Protein AF-A0A4U3A0N2-F1 (afdb_monomer_lite)

Radius of gyration: 13.44 Å; chains: 1; bounding box: 34×21×37 Å

Structure (mmCIF, N/CA/C/O backbone):
data_AF-A0A4U3A0N2-F1
#
_entry.id   AF-A0A4U3A0N2-F1
#
loop_
_atom_site.group_PDB
_atom_site.id
_atom_site.type_symbol
_atom_site.label_atom_id
_atom_site.label_alt_id
_atom_site.label_comp_id
_atom_site.label_asym_id
_atom_site.label_entity_id
_atom_site.label_seq_id
_atom_site.pdbx_PDB_ins_code
_atom_site.Cartn_x
_atom_site.Cartn_y
_atom_site.Cartn_z
_atom_site.occupancy
_atom_site.B_iso_or_equiv
_atom_site.auth_seq_id
_atom_site.auth_comp_id
_atom_site.auth_asym_id
_atom_site.auth_atom_id
_atom_site.pdbx_PDB_model_num
ATOM 1 N N . TYR A 1 1 ? -12.214 -5.307 9.372 1.00 92.12 1 TYR A N 1
ATOM 2 C CA . TYR A 1 1 ? -12.234 -4.583 8.089 1.00 92.12 1 TYR A CA 1
ATOM 3 C C . TYR A 1 1 ? -13.660 -4.587 7.572 1.00 92.12 1 TYR A C 1
ATOM 5 O O . TYR A 1 1 ? -14.470 -5.358 8.076 1.00 92.12 1 TYR A O 1
ATOM 13 N N . GLU A 1 2 ? -13.947 -3.744 6.593 1.00 97.44 2 GLU A N 1
ATOM 14 C CA . GLU A 1 2 ? -15.226 -3.663 5.885 1.00 97.44 2 GLU A CA 1
ATOM 15 C C . GLU A 1 2 ? -15.013 -4.017 4.413 1.00 97.44 2 GLU A C 1
ATOM 17 O O . GLU A 1 2 ? -13.929 -3.766 3.881 1.00 97.44 2 GLU A O 1
ATOM 22 N N . VAL A 1 3 ? -16.036 -4.571 3.759 1.00 97.94 3 VAL A N 1
ATOM 23 C CA . VAL A 1 3 ? -15.999 -4.934 2.335 1.00 97.94 3 VAL A CA 1
ATOM 24 C C . VAL A 1 3 ? -17.165 -4.262 1.614 1.00 97.94 3 VAL A C 1
ATOM 26 O O . VAL A 1 3 ? -18.293 -4.268 2.111 1.00 97.94 3 VAL A O 1
ATOM 29 N N . SER A 1 4 ? -16.906 -3.663 0.451 1.00 97.81 4 SER A N 1
ATOM 30 C CA . SER A 1 4 ? -17.952 -3.099 -0.407 1.00 97.81 4 SER A CA 1
ATOM 31 C C . SER A 1 4 ? -18.876 -4.181 -0.973 1.00 97.81 4 SER A C 1
ATOM 33 O O . SER A 1 4 ? -18.520 -5.352 -1.068 1.00 97.81 4 SER A O 1
ATOM 35 N N . LYS A 1 5 ? -20.081 -3.784 -1.405 1.00 97.31 5 LYS A N 1
ATOM 36 C CA . LYS A 1 5 ? -21.097 -4.713 -1.940 1.00 97.31 5 LYS A CA 1
ATOM 37 C C . LYS A 1 5 ? -20.630 -5.518 -3.157 1.00 97.31 5 LYS A C 1
ATOM 39 O O . LYS A 1 5 ? -21.125 -6.615 -3.374 1.00 97.31 5 LYS A O 1
ATOM 44 N N . ASP A 1 6 ? -19.726 -4.959 -3.954 1.00 96.88 6 ASP A N 1
ATOM 45 C CA . ASP A 1 6 ? -19.146 -5.601 -5.137 1.00 96.88 6 ASP A CA 1
ATOM 46 C C . ASP A 1 6 ? -17.922 -6.477 -4.815 1.00 96.88 6 ASP A C 1
ATOM 48 O O . ASP A 1 6 ? -17.339 -7.053 -5.729 1.00 96.88 6 ASP A O 1
ATOM 52 N N . GLY A 1 7 ? -17.523 -6.572 -3.540 1.00 96.94 7 GLY A N 1
ATOM 53 C CA . GLY A 1 7 ? -16.397 -7.388 -3.087 1.00 96.94 7 GLY A CA 1
ATOM 54 C C . GLY A 1 7 ? -15.016 -6.843 -3.458 1.00 96.94 7 GLY A C 1
ATOM 55 O O . GLY A 1 7 ? -14.028 -7.544 -3.268 1.00 96.94 7 GLY A O 1
ATOM 56 N N . LYS A 1 8 ? -14.922 -5.621 -4.002 1.00 97.88 8 LYS A N 1
ATOM 57 C CA . LYS A 1 8 ? -13.668 -5.086 -4.563 1.00 97.88 8 LYS A CA 1
ATOM 58 C C . LYS A 1 8 ? -12.947 -4.076 -3.686 1.00 97.88 8 LYS A C 1
ATOM 60 O O . LYS A 1 8 ? -11.778 -3.806 -3.928 1.00 97.88 8 LYS A O 1
ATOM 65 N N . THR A 1 9 ? -13.615 -3.483 -2.704 1.00 98.44 9 THR A N 1
ATOM 66 C CA . THR A 1 9 ? -13.012 -2.471 -1.830 1.00 98.44 9 THR A CA 1
ATOM 67 C C . THR A 1 9 ? -12.987 -2.972 -0.401 1.00 98.44 9 THR A C 1
ATOM 69 O O . THR A 1 9 ? -14.036 -3.211 0.194 1.00 98.44 9 THR A O 1
ATOM 72 N N . TYR A 1 10 ? -11.788 -3.064 0.162 1.00 98.50 10 TYR A N 1
ATOM 73 C CA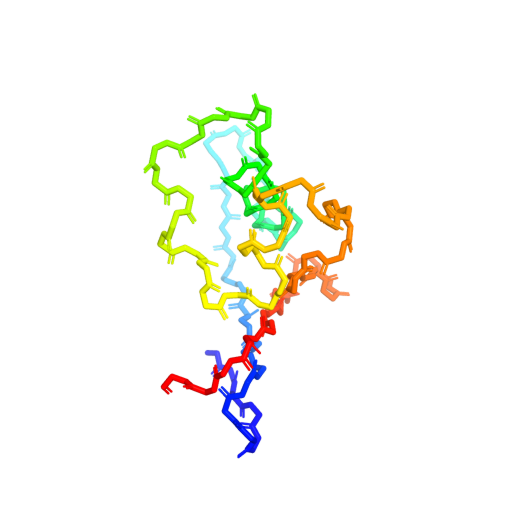 . TYR A 1 10 ? -11.555 -3.429 1.551 1.00 98.50 10 TYR A CA 1
ATOM 74 C C . TYR A 1 10 ? -11.099 -2.199 2.332 1.00 98.50 10 TYR A C 1
ATOM 76 O O . TYR A 1 10 ? -10.147 -1.527 1.941 1.00 98.50 10 TYR A O 1
ATOM 84 N N . THR A 1 11 ? -11.772 -1.899 3.444 1.00 98.69 11 THR A N 1
ATOM 85 C CA . THR A 1 11 ? -11.380 -0.825 4.372 1.00 98.69 11 THR A CA 1
ATOM 86 C C . THR A 1 11 ? -10.902 -1.432 5.686 1.00 98.69 11 THR A C 1
ATOM 88 O O . THR A 1 11 ? -11.654 -2.099 6.399 1.00 98.69 11 THR A O 1
ATOM 91 N N . PHE A 1 12 ? -9.633 -1.220 6.012 1.00 98.69 12 PHE A N 1
ATOM 92 C CA . PHE A 1 12 ? -8.983 -1.701 7.223 1.00 98.69 12 PHE A CA 1
ATOM 93 C C . PHE A 1 12 ? -8.838 -0.559 8.228 1.00 98.69 12 PHE A C 1
ATOM 95 O O . PHE A 1 12 ? -8.279 0.488 7.908 1.00 98.69 12 PHE A O 1
ATOM 102 N N . HIS A 1 13 ? -9.292 -0.801 9.457 1.00 98.50 13 HIS A N 1
ATOM 103 C CA . HIS A 1 13 ? -9.068 0.089 10.592 1.00 98.50 13 HIS A CA 1
ATOM 104 C C . HIS A 1 13 ? -7.893 -0.437 11.406 1.00 98.50 13 HIS A C 1
ATOM 106 O O . HIS A 1 13 ? -7.926 -1.568 11.903 1.00 98.50 13 HIS A O 1
ATOM 112 N N . LEU A 1 14 ? -6.836 0.361 11.488 1.00 98.31 14 LEU A N 1
ATOM 113 C CA . LEU A 1 14 ? -5.610 -0.004 12.174 1.00 98.31 14 LEU A CA 1
ATOM 114 C C . LEU A 1 14 ? -5.800 0.098 13.685 1.00 98.31 14 LEU A C 1
ATOM 116 O O . LEU A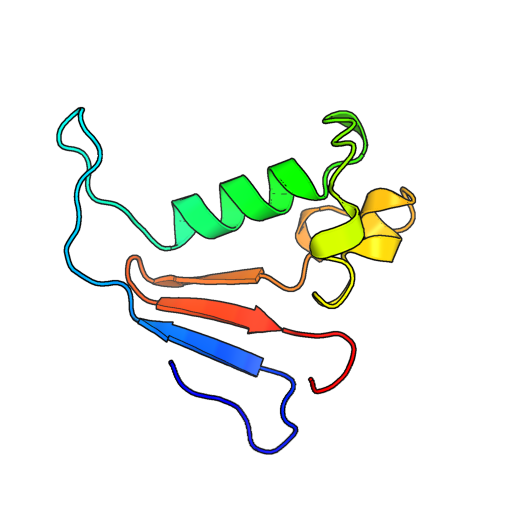 1 14 ? -6.388 1.046 14.199 1.00 98.31 14 LEU A O 1
ATOM 120 N N . ARG A 1 15 ? -5.246 -0.878 14.405 1.00 97.88 15 ARG A N 1
ATOM 121 C CA . ARG A 1 15 ? -5.126 -0.801 15.861 1.00 97.88 15 ARG A CA 1
ATOM 122 C C . ARG A 1 15 ? -4.113 0.266 16.267 1.00 97.88 15 ARG A C 1
ATOM 124 O O . ARG A 1 15 ? -3.245 0.663 15.485 1.00 97.88 15 ARG A O 1
ATOM 131 N N . GLU A 1 16 ? -4.141 0.631 17.539 1.00 97.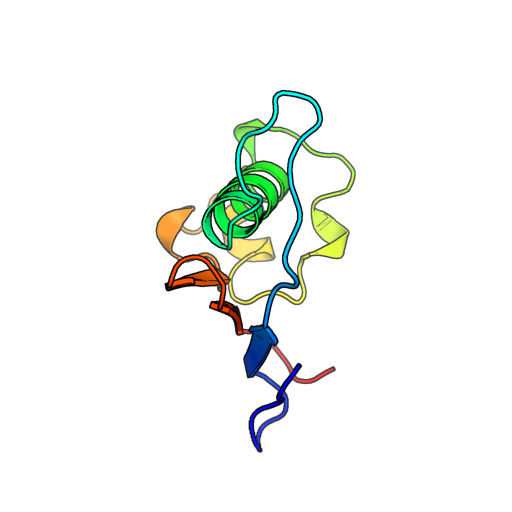69 16 GLU A N 1
ATOM 132 C CA . GLU A 1 16 ? -3.014 1.340 18.127 1.00 97.69 16 GLU A CA 1
ATOM 133 C C . GLU A 1 16 ? -1.792 0.424 18.199 1.00 97.69 16 GLU A C 1
ATOM 135 O O . GLU A 1 16 ? -1.818 -0.653 18.799 1.00 97.69 16 GLU A O 1
ATOM 140 N N . ALA A 1 17 ? -0.728 0.843 17.522 1.00 97.94 17 ALA A N 1
ATOM 141 C CA . ALA A 1 17 ? 0.536 0.137 17.440 1.00 97.94 17 ALA A CA 1
ATOM 142 C C . ALA A 1 17 ? 1.667 1.146 17.247 1.00 97.94 17 ALA A C 1
ATOM 144 O O . ALA A 1 17 ? 1.458 2.247 16.731 1.00 97.94 17 ALA A O 1
ATOM 145 N N . LYS A 1 18 ? 2.865 0.744 17.666 1.00 98.50 18 LYS A N 1
ATOM 146 C CA . LYS A 1 18 ? 4.091 1.517 17.511 1.00 98.50 18 LYS A CA 1
ATOM 147 C C . LYS A 1 18 ? 5.175 0.647 16.895 1.00 98.50 18 LYS A C 1
ATOM 149 O O . LYS A 1 18 ? 5.243 -0.550 17.186 1.00 98.50 18 LYS A O 1
ATOM 154 N N . TRP A 1 19 ? 6.014 1.261 16.078 1.00 98.50 19 TRP A N 1
ATOM 155 C CA . TRP A 1 19 ? 7.295 0.708 15.674 1.00 98.50 19 TRP A CA 1
ATOM 156 C C . TRP A 1 19 ? 8.231 0.607 16.886 1.00 98.50 19 TRP A C 1
ATOM 158 O O . TRP A 1 19 ? 8.005 1.220 17.932 1.00 98.50 19 TRP A O 1
ATOM 168 N N . SER A 1 20 ? 9.303 -0.176 16.766 1.00 98.44 20 SER A N 1
ATOM 169 C CA . SER A 1 20 ? 10.273 -0.373 17.855 1.00 98.44 20 SER A CA 1
ATOM 170 C C . SER A 1 20 ? 10.996 0.912 18.272 1.00 98.44 20 SER A C 1
ATOM 172 O O . SER A 1 20 ? 11.456 1.008 19.406 1.00 98.44 20 SER A O 1
ATOM 174 N N . ASN A 1 21 ? 11.069 1.905 17.383 1.00 98.19 21 ASN A N 1
ATOM 175 C CA . ASN A 1 21 ? 11.612 3.235 17.659 1.00 98.19 21 ASN A CA 1
ATOM 176 C C . ASN A 1 21 ? 10.612 4.170 18.377 1.00 98.19 21 ASN A C 1
ATOM 178 O O . ASN A 1 21 ? 10.980 5.282 18.740 1.00 98.19 21 ASN A O 1
ATOM 182 N N . GLY A 1 22 ? 9.372 3.724 18.605 1.00 98.38 22 GLY A N 1
ATOM 183 C CA . GLY A 1 22 ? 8.328 4.475 19.301 1.00 98.38 22 GLY A CA 1
ATOM 184 C C . GLY A 1 22 ? 7.362 5.242 18.396 1.00 98.38 22 GLY A C 1
ATOM 185 O O . GLY A 1 22 ? 6.327 5.690 18.905 1.00 98.38 22 GLY A O 1
ATOM 186 N N . ASP A 1 23 ? 7.641 5.347 17.094 1.00 98.50 23 ASP A N 1
ATOM 187 C CA . ASP A 1 23 ? 6.760 6.024 16.139 1.00 98.50 23 ASP A CA 1
ATOM 188 C C . ASP A 1 23 ? 5.437 5.260 15.979 1.00 98.50 23 ASP A C 1
ATOM 190 O O . ASP A 1 23 ? 5.424 4.023 16.029 1.00 98.50 23 ASP A O 1
ATOM 194 N N . PRO A 1 24 ? 4.299 5.952 15.802 1.00 98.44 24 PRO A N 1
ATOM 195 C CA . PRO A 1 24 ? 3.027 5.286 15.558 1.00 98.44 24 PRO A CA 1
ATOM 196 C C . PRO A 1 24 ? 3.050 4.550 14.215 1.00 98.44 24 PRO A C 1
ATOM 198 O O . PRO A 1 24 ? 3.552 5.068 13.224 1.00 98.44 24 PRO A O 1
ATOM 201 N N . VAL A 1 25 ? 2.446 3.361 14.173 1.00 98.69 25 VAL A N 1
ATOM 202 C CA . VAL A 1 25 ? 2.148 2.692 12.899 1.00 98.69 25 VAL A CA 1
ATOM 203 C C . VAL A 1 25 ? 0.924 3.361 12.279 1.00 98.69 25 VAL A C 1
ATOM 205 O O . VAL A 1 25 ? -0.118 3.483 12.941 1.00 98.69 25 VAL A O 1
ATOM 208 N N . THR A 1 26 ? 1.047 3.763 11.015 1.00 98.81 26 THR A N 1
ATOM 209 C CA . THR A 1 26 ? 0.020 4.507 10.272 1.00 98.81 26 THR A CA 1
ATOM 210 C C . THR A 1 26 ? -0.369 3.811 8.966 1.00 98.81 26 THR A C 1
ATOM 212 O O . THR A 1 26 ? 0.333 2.929 8.475 1.00 98.81 26 THR A O 1
ATOM 215 N N . ALA A 1 27 ? -1.500 4.191 8.371 1.00 98.81 27 ALA A N 1
ATOM 216 C CA . ALA A 1 27 ? -1.945 3.663 7.078 1.00 98.81 27 ALA A CA 1
ATOM 217 C C . ALA A 1 27 ? -0.983 4.015 5.930 1.00 98.81 27 ALA A C 1
ATOM 219 O O . ALA A 1 27 ? -0.889 3.279 4.946 1.00 98.81 27 ALA A O 1
ATOM 220 N N . GLN A 1 28 ? -0.237 5.108 6.065 1.00 98.69 28 GLN A N 1
ATOM 221 C CA . GLN A 1 28 ? 0.776 5.565 5.124 1.00 98.69 28 GLN A CA 1
ATOM 222 C C . GLN A 1 28 ? 1.940 4.569 5.043 1.00 98.69 28 GLN A C 1
ATOM 224 O O . GLN A 1 28 ? 2.456 4.341 3.948 1.00 98.69 28 GLN A O 1
ATOM 229 N N . ASP A 1 29 ? 2.278 3.896 6.149 1.00 98.75 29 ASP A N 1
ATOM 230 C CA . ASP A 1 29 ? 3.301 2.843 6.171 1.00 98.75 29 ASP A CA 1
ATOM 231 C C . ASP A 1 29 ? 2.919 1.678 5.243 1.00 98.75 29 ASP A C 1
ATOM 233 O O . ASP A 1 29 ? 3.754 1.149 4.507 1.00 98.75 29 ASP A O 1
ATOM 237 N N . TYR A 1 30 ? 1.633 1.310 5.219 1.00 98.62 30 TYR A N 1
ATOM 238 C CA . TYR A 1 30 ? 1.116 0.255 4.343 1.00 98.62 30 TYR A CA 1
ATOM 239 C C . TYR A 1 30 ? 1.113 0.690 2.877 1.00 98.62 30 TYR A C 1
ATOM 241 O O . TYR A 1 30 ? 1.537 -0.081 2.016 1.00 98.62 30 TYR A O 1
ATOM 249 N N . VAL A 1 31 ? 0.696 1.929 2.587 1.00 98.69 31 VAL A N 1
ATOM 250 C CA . VAL A 1 31 ? 0.768 2.497 1.228 1.00 98.69 31 VAL A CA 1
ATOM 251 C C . VAL A 1 31 ? 2.204 2.459 0.711 1.00 98.69 31 VAL A C 1
ATOM 253 O O . VAL A 1 31 ? 2.441 1.992 -0.404 1.00 98.69 31 VAL A O 1
ATOM 256 N N . TYR A 1 32 ? 3.161 2.908 1.524 1.00 98.44 32 TYR A N 1
ATOM 257 C CA . TYR A 1 32 ? 4.579 2.878 1.184 1.00 98.44 32 TYR A CA 1
ATOM 258 C C . TYR A 1 32 ? 5.063 1.448 0.917 1.00 98.44 32 TYR A C 1
ATOM 260 O O . TYR A 1 32 ? 5.606 1.176 -0.154 1.00 98.44 32 TYR A O 1
ATOM 268 N N . ALA A 1 33 ? 4.818 0.519 1.846 1.00 98.31 33 ALA A N 1
ATOM 269 C CA . ALA A 1 33 ? 5.291 -0.858 1.729 1.00 98.31 33 ALA A CA 1
ATOM 270 C C . ALA A 1 33 ? 4.716 -1.579 0.497 1.00 98.31 33 ALA A C 1
ATOM 272 O O . ALA A 1 33 ? 5.437 -2.307 -0.185 1.00 98.31 33 ALA A O 1
ATOM 273 N N . TRP A 1 34 ? 3.438 -1.360 0.172 1.00 98.56 34 TRP A N 1
ATOM 274 C CA . TRP A 1 34 ? 2.793 -1.999 -0.979 1.00 98.56 34 TRP A CA 1
ATOM 275 C C . TRP A 1 34 ? 3.248 -1.382 -2.302 1.00 98.56 34 TRP A C 1
ATOM 277 O O . TRP A 1 34 ? 3.504 -2.116 -3.257 1.00 98.56 34 TRP A O 1
ATOM 287 N N . LYS A 1 35 ? 3.451 -0.058 -2.356 1.00 98.31 35 LYS A N 1
ATOM 288 C CA . LYS A 1 35 ? 4.112 0.574 -3.507 1.00 98.31 35 LYS A CA 1
ATOM 289 C C . LYS A 1 35 ? 5.522 0.025 -3.695 1.00 98.31 35 LYS A C 1
ATOM 291 O O . LYS A 1 35 ? 5.886 -0.311 -4.815 1.00 98.31 35 LYS A O 1
ATOM 296 N N . GLN A 1 36 ? 6.289 -0.134 -2.619 1.00 98.19 36 GLN A N 1
ATOM 297 C CA . GLN A 1 36 ? 7.640 -0.686 -2.684 1.00 98.19 36 GLN A CA 1
ATOM 298 C C . GLN A 1 36 ? 7.646 -2.137 -3.188 1.00 98.19 36 GLN A C 1
ATOM 300 O O . GLN A 1 36 ? 8.484 -2.478 -4.020 1.00 98.19 36 GLN A O 1
ATOM 305 N N . LEU A 1 37 ? 6.698 -2.970 -2.740 1.00 98.25 37 LEU A N 1
ATOM 306 C CA . LEU A 1 37 ? 6.525 -4.352 -3.207 1.00 98.25 37 LEU A CA 1
ATOM 307 C C . LEU A 1 37 ? 6.257 -4.428 -4.718 1.00 98.25 37 LEU A C 1
ATOM 309 O O . LEU A 1 37 ? 6.819 -5.288 -5.394 1.00 98.25 37 LEU A O 1
ATOM 313 N N . ILE A 1 38 ? 5.397 -3.545 -5.232 1.00 98.38 38 ILE A N 1
ATOM 314 C CA . ILE A 1 38 ? 4.963 -3.542 -6.635 1.00 98.38 38 ILE A CA 1
ATOM 315 C C . ILE A 1 38 ? 5.936 -2.801 -7.556 1.00 98.38 38 ILE A C 1
ATOM 317 O O . ILE A 1 38 ? 5.995 -3.109 -8.749 1.00 98.38 38 ILE A O 1
ATOM 321 N N . ASN A 1 39 ? 6.719 -1.861 -7.023 1.00 98.06 39 ASN A N 1
ATOM 322 C CA . ASN A 1 39 ? 7.693 -1.098 -7.790 1.00 98.06 39 ASN A CA 1
ATOM 323 C C . ASN A 1 39 ? 8.656 -2.039 -8.539 1.00 98.06 39 ASN A C 1
ATOM 325 O O . ASN A 1 39 ? 9.400 -2.790 -7.900 1.00 98.06 39 ASN A O 1
ATOM 329 N N . PRO A 1 40 ? 8.676 -2.004 -9.885 1.00 96.81 40 PRO A N 1
ATOM 330 C CA . PRO A 1 40 ? 9.547 -2.870 -10.669 1.00 96.81 40 PRO A CA 1
ATOM 331 C C . PRO A 1 40 ? 11.034 -2.627 -10.398 1.00 96.81 40 PRO A C 1
ATOM 333 O O . PRO A 1 40 ? 11.829 -3.553 -10.541 1.00 96.81 40 PRO A O 1
ATOM 336 N N . ASP A 1 41 ? 11.412 -1.425 -9.963 1.00 97.12 41 ASP A N 1
ATOM 337 C CA . ASP A 1 41 ? 12.802 -1.094 -9.648 1.00 97.12 41 ASP A CA 1
ATOM 338 C C . ASP A 1 41 ? 13.249 -1.678 -8.294 1.00 97.12 41 ASP A C 1
ATOM 340 O O . ASP A 1 41 ? 14.444 -1.855 -8.066 1.00 97.12 41 ASP A O 1
ATOM 344 N N . THR A 1 42 ? 12.308 -2.069 -7.422 1.00 97.00 42 THR A N 1
ATOM 345 C CA . THR A 1 42 ? 12.603 -2.874 -6.221 1.00 97.00 42 THR A CA 1
ATOM 346 C C . THR A 1 42 ? 12.985 -4.313 -6.578 1.00 97.00 42 THR A C 1
ATOM 348 O O . THR A 1 42 ? 13.632 -4.988 -5.780 1.00 97.00 42 THR A O 1
ATOM 351 N N . ALA A 1 43 ? 12.571 -4.805 -7.754 1.00 95.81 43 ALA A N 1
ATOM 352 C CA . ALA A 1 43 ? 12.800 -6.174 -8.223 1.00 95.81 43 ALA A CA 1
ATOM 353 C C . ALA A 1 43 ? 12.371 -7.268 -7.215 1.00 95.81 43 ALA A C 1
ATOM 355 O O . ALA A 1 43 ? 13.038 -8.294 -7.062 1.00 95.81 43 ALA A O 1
ATOM 356 N N . SER A 1 44 ? 11.244 -7.063 -6.519 1.00 96.69 44 SER A N 1
ATOM 357 C CA . SER A 1 44 ? 10.725 -8.045 -5.560 1.00 96.69 44 SER A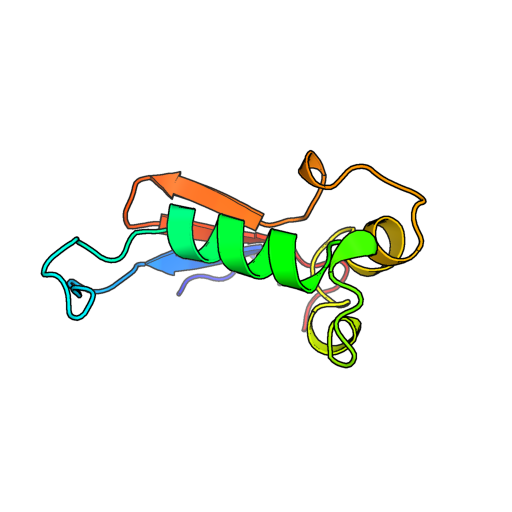 CA 1
ATOM 358 C C . SER A 1 44 ? 10.311 -9.343 -6.257 1.00 96.69 44 SER A C 1
ATOM 360 O O . SER A 1 44 ? 9.394 -9.358 -7.078 1.00 96.69 44 SER A O 1
ATOM 362 N N . GLN A 1 45 ? 10.921 -10.462 -5.858 1.00 96.50 45 GLN A N 1
ATOM 363 C CA . GLN A 1 45 ? 10.553 -11.799 -6.344 1.00 96.50 45 GLN A CA 1
ATOM 364 C C . GLN A 1 45 ? 9.126 -12.210 -5.951 1.00 96.50 45 GLN A C 1
ATOM 366 O O . GLN A 1 45 ? 8.564 -13.112 -6.562 1.00 96.50 45 GLN A O 1
ATOM 371 N N . TYR A 1 46 ? 8.542 -11.550 -4.947 1.00 96.94 46 TYR A N 1
ATOM 372 C CA . TYR A 1 46 ? 7.205 -11.831 -4.426 1.00 96.94 46 TYR A CA 1
ATOM 373 C C . TYR A 1 46 ? 6.148 -10.815 -4.870 1.00 96.94 46 TYR A C 1
ATOM 375 O O . TYR A 1 46 ? 5.027 -10.880 -4.381 1.00 96.94 46 TYR A O 1
ATOM 383 N N . ALA A 1 47 ? 6.447 -9.897 -5.798 1.00 97.44 47 ALA A N 1
ATOM 384 C CA . ALA A 1 47 ? 5.478 -8.885 -6.247 1.00 97.44 47 ALA A CA 1
ATOM 385 C C . ALA A 1 47 ? 4.131 -9.489 -6.700 1.00 97.44 47 ALA A C 1
ATOM 387 O O . ALA A 1 47 ? 3.076 -8.902 -6.463 1.00 97.44 47 ALA A O 1
ATOM 388 N N . TYR A 1 48 ? 4.167 -10.692 -7.282 1.00 96.50 48 TYR A N 1
ATOM 389 C CA . TYR A 1 48 ? 2.998 -11.402 -7.800 1.00 96.50 48 TYR A CA 1
ATOM 390 C C . TYR A 1 48 ? 1.910 -11.693 -6.754 1.00 96.50 48 TYR A C 1
ATOM 392 O O . TYR A 1 48 ? 0.745 -11.805 -7.123 1.00 96.50 48 TYR A O 1
ATOM 400 N N . ILE A 1 49 ? 2.240 -11.776 -5.457 1.00 96.69 49 ILE A N 1
ATOM 401 C CA . ILE A 1 49 ? 1.240 -12.050 -4.403 1.00 96.69 49 ILE A CA 1
ATOM 402 C C . ILE A 1 49 ? 0.229 -10.914 -4.236 1.00 96.69 49 ILE A C 1
ATOM 404 O O . ILE A 1 49 ? -0.813 -11.101 -3.621 1.00 96.69 49 ILE A O 1
ATOM 408 N N . ALA A 1 50 ? 0.565 -9.725 -4.733 1.00 96.81 50 ALA A N 1
ATOM 409 C CA . ALA A 1 50 ? -0.261 -8.535 -4.631 1.00 96.81 50 ALA A CA 1
ATOM 410 C C . ALA A 1 50 ? -0.908 -8.162 -5.976 1.00 96.81 50 ALA A C 1
ATOM 412 O O . ALA A 1 50 ? -1.446 -7.067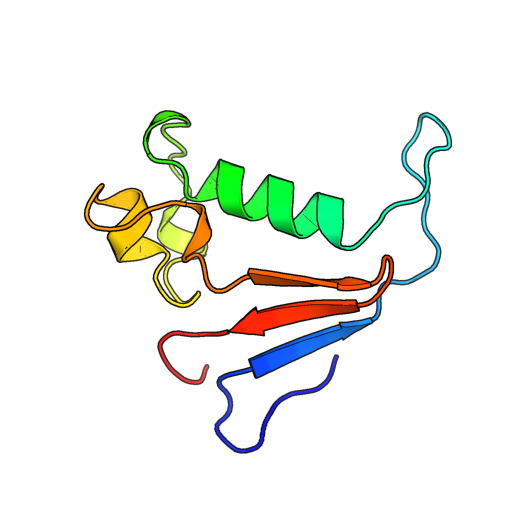 -6.101 1.00 96.81 50 ALA A O 1
ATOM 413 N N . TYR A 1 51 ? -0.881 -9.040 -6.987 1.00 97.69 51 TYR A N 1
ATOM 414 C CA . TYR A 1 51 ? -1.446 -8.742 -8.311 1.00 97.69 51 TYR A CA 1
ATOM 415 C C . TYR A 1 51 ? -2.975 -8.642 -8.345 1.00 97.69 51 TYR A C 1
ATOM 417 O O . TYR A 1 51 ? -3.503 -7.992 -9.244 1.00 97.69 51 TYR A O 1
ATOM 425 N N . ASP A 1 52 ? -3.678 -9.187 -7.351 1.00 97.50 52 ASP A N 1
ATOM 426 C CA . ASP A 1 52 ? -5.126 -8.985 -7.210 1.00 97.50 52 ASP A CA 1
ATOM 427 C C . ASP A 1 52 ? -5.484 -7.540 -6.825 1.00 97.50 52 ASP A C 1
ATOM 429 O O . ASP A 1 52 ? -6.623 -7.107 -7.008 1.00 97.50 52 ASP A O 1
ATOM 433 N N . VAL A 1 53 ? -4.517 -6.762 -6.323 1.00 98.38 53 VAL A N 1
ATOM 434 C CA . VAL A 1 53 ? -4.686 -5.330 -6.068 1.00 98.38 53 VAL A CA 1
ATOM 435 C C . VAL A 1 53 ? -4.795 -4.598 -7.395 1.00 98.38 53 VAL A C 1
ATOM 437 O O . VAL A 1 53 ? -3.991 -4.790 -8.308 1.00 98.38 53 VAL A O 1
ATOM 440 N N . LYS A 1 54 ? -5.773 -3.700 -7.485 1.00 98.69 54 LYS A N 1
ATOM 441 C CA . LYS A 1 54 ? -6.049 -2.923 -8.687 1.00 98.69 54 LYS A CA 1
ATOM 442 C C . LYS A 1 54 ? -4.777 -2.254 -9.209 1.00 98.69 54 LYS A C 1
ATOM 444 O O . LYS A 1 54 ? -4.061 -1.583 -8.460 1.00 98.69 54 LYS A O 1
ATOM 449 N N . ASN A 1 55 ? -4.524 -2.442 -10.503 1.00 98.69 55 ASN A N 1
ATOM 450 C CA . ASN A 1 55 ? -3.349 -1.966 -11.246 1.00 98.69 55 ASN A CA 1
ATOM 451 C C . ASN A 1 55 ? -1.977 -2.556 -10.857 1.00 98.69 55 ASN A C 1
ATOM 453 O O . ASN A 1 55 ? -0.997 -2.246 -11.536 1.00 98.69 55 ASN A O 1
ATOM 457 N N . ALA A 1 56 ? -1.862 -3.419 -9.845 1.00 98.44 56 ALA A N 1
ATOM 458 C CA . ALA A 1 56 ? -0.563 -3.881 -9.349 1.00 98.44 56 ALA A CA 1
ATOM 459 C C . ALA A 1 56 ? 0.288 -4.590 -10.415 1.00 98.44 56 ALA A C 1
ATOM 461 O O . ALA A 1 56 ? 1.449 -4.234 -10.620 1.00 98.44 56 ALA A O 1
ATOM 462 N N . GLU A 1 57 ? -0.291 -5.542 -11.152 1.00 98.31 57 GLU A N 1
ATOM 463 C CA . GLU A 1 57 ? 0.432 -6.252 -12.214 1.00 98.31 57 GLU A CA 1
ATOM 464 C C . GLU A 1 57 ? 0.866 -5.304 -13.347 1.00 98.31 57 GLU A C 1
ATOM 466 O O . GLU A 1 57 ? 1.997 -5.382 -13.829 1.00 98.31 57 GLU A O 1
ATOM 471 N N . LYS A 1 58 ? -0.003 -4.365 -13.750 1.00 98.56 58 LYS A N 1
ATOM 472 C CA . LYS A 1 58 ? 0.292 -3.379 -14.806 1.00 98.56 58 LYS A CA 1
ATOM 473 C C . LYS A 1 58 ? 1.460 -2.475 -14.403 1.00 98.56 58 LYS A C 1
ATOM 475 O O . LYS A 1 58 ? 2.362 -2.246 -15.207 1.00 98.56 58 LYS A O 1
ATOM 480 N N . ILE A 1 59 ? 1.485 -2.010 -13.154 1.00 98.56 59 ILE A N 1
ATOM 481 C CA . ILE A 1 59 ? 2.580 -1.190 -12.615 1.00 98.56 59 ILE A CA 1
ATOM 482 C C . ILE A 1 59 ? 3.880 -1.995 -12.565 1.00 98.56 59 ILE A C 1
ATOM 484 O O . ILE A 1 59 ? 4.915 -1.528 -13.042 1.00 98.56 59 ILE A O 1
ATOM 488 N N . ASN A 1 60 ? 3.836 -3.230 -12.059 1.00 98.25 60 ASN A N 1
ATOM 489 C CA . ASN A 1 60 ? 5.020 -4.085 -11.999 1.00 98.25 60 ASN A CA 1
ATOM 490 C C . ASN A 1 60 ? 5.564 -4.432 -13.401 1.00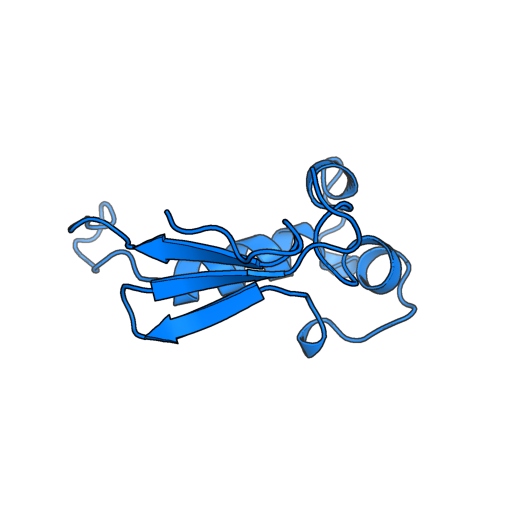 98.25 60 ASN A C 1
ATOM 492 O O . ASN A 1 60 ? 6.768 -4.585 -13.583 1.00 98.25 60 ASN A O 1
ATOM 496 N N . LYS A 1 61 ? 4.703 -4.457 -14.426 1.00 97.88 61 LYS A N 1
ATOM 497 C CA . LYS A 1 61 ? 5.084 -4.583 -15.844 1.00 97.88 61 LYS A CA 1
ATOM 498 C C . LYS A 1 61 ? 5.472 -3.255 -16.514 1.00 97.88 61 LYS A C 1
ATOM 500 O O . LYS A 1 61 ? 5.608 -3.222 -17.736 1.00 97.88 61 LYS A O 1
ATOM 505 N N . LYS A 1 62 ? 5.666 -2.173 -15.748 1.00 97.94 62 LYS A N 1
ATOM 506 C CA . LYS A 1 62 ? 6.034 -0.826 -16.233 1.00 97.94 62 LYS A CA 1
ATOM 507 C C . LYS A 1 62 ? 5.010 -0.206 -17.200 1.00 97.94 62 LYS A C 1
ATOM 509 O O . LYS A 1 62 ? 5.379 0.592 -18.055 1.00 97.94 62 LYS A O 1
ATOM 514 N N . GLN A 1 63 ? 3.732 -0.573 -17.080 1.00 98.38 63 GLN A N 1
ATOM 515 C CA . GLN A 1 63 ? 2.650 -0.081 -17.950 1.00 98.38 63 GLN A CA 1
ATOM 516 C C . GLN A 1 63 ? 1.885 1.110 -17.355 1.00 98.38 63 GLN A C 1
ATOM 518 O O . GLN A 1 63 ? 1.269 1.856 -18.108 1.00 98.38 63 GLN A O 1
ATOM 523 N N . LEU A 1 64 ? 1.917 1.282 -16.030 1.00 98.31 64 LEU A N 1
ATOM 524 C CA . LEU A 1 64 ? 1.264 2.368 -15.286 1.00 98.31 64 LEU A CA 1
ATOM 525 C C . LEU A 1 64 ? 2.207 2.933 -14.214 1.00 98.31 64 LEU A C 1
ATOM 527 O O . LEU A 1 64 ? 3.197 2.290 -13.852 1.00 98.31 64 LEU A O 1
ATOM 531 N N . GLY A 1 65 ? 1.889 4.122 -13.696 1.00 97.81 65 GLY A N 1
ATOM 532 C CA . GLY A 1 65 ? 2.649 4.758 -12.616 1.00 97.81 65 GLY A CA 1
ATOM 533 C C . GLY A 1 65 ? 2.327 4.185 -11.231 1.00 97.81 65 GLY A C 1
ATOM 534 O O . GLY A 1 65 ? 1.209 3.748 -10.972 1.00 97.81 65 GLY A O 1
ATOM 535 N N . LEU A 1 66 ? 3.287 4.235 -10.295 1.00 97.12 66 LEU A N 1
ATOM 536 C CA . LEU A 1 66 ? 3.100 3.740 -8.917 1.00 97.12 66 LEU A CA 1
ATOM 537 C C . LEU A 1 66 ? 1.961 4.428 -8.155 1.00 97.12 66 LEU A C 1
ATOM 539 O O . LEU A 1 66 ? 1.380 3.835 -7.247 1.00 97.12 66 LEU A O 1
ATOM 543 N N . ASP A 1 67 ? 1.640 5.670 -8.511 1.00 97.19 67 ASP A N 1
ATOM 544 C CA . ASP A 1 67 ? 0.552 6.428 -7.892 1.00 97.19 67 ASP A CA 1
ATOM 545 C C . ASP A 1 67 ? -0.841 5.943 -8.304 1.00 97.19 67 ASP A C 1
ATOM 547 O O . ASP A 1 67 ? -1.823 6.303 -7.662 1.00 97.19 67 ASP A O 1
ATOM 551 N N . GLU A 1 68 ? -0.927 5.074 -9.313 1.00 98.44 68 GLU A N 1
ATOM 552 C CA . GLU A 1 68 ? -2.174 4.442 -9.745 1.00 98.44 68 GLU A CA 1
ATOM 553 C C . GLU A 1 68 ? -2.469 3.125 -9.016 1.00 98.44 68 GLU A C 1
ATOM 555 O O . GLU A 1 68 ? -3.491 2.489 -9.291 1.00 98.44 68 GLU A O 1
ATOM 560 N N . LEU A 1 69 ? -1.588 2.684 -8.109 1.00 98.69 69 LEU A N 1
ATOM 561 C CA . LEU A 1 69 ? -1.807 1.469 -7.328 1.00 98.69 69 LEU A CA 1
ATOM 562 C C . LEU A 1 69 ? -3.081 1.613 -6.486 1.00 98.69 69 LEU A C 1
ATOM 564 O O . LEU A 1 69 ? -3.283 2.634 -5.831 1.00 98.69 69 LEU A O 1
ATOM 568 N N . GLY A 1 70 ? -3.913 0.569 -6.462 1.00 98.62 70 GLY A N 1
ATOM 569 C CA . GLY A 1 70 ? -5.184 0.509 -5.734 1.00 98.62 70 GLY A CA 1
ATOM 570 C C . GLY A 1 70 ? -5.072 0.481 -4.208 1.00 98.62 70 GLY A C 1
ATOM 571 O O . GLY A 1 70 ? -5.776 -0.289 -3.565 1.00 98.62 70 GLY A O 1
ATOM 572 N N . VAL A 1 71 ? -4.195 1.285 -3.611 1.00 98.62 71 VAL A N 1
ATOM 573 C CA . VAL A 1 71 ? -4.032 1.413 -2.161 1.00 98.62 71 VAL A CA 1
ATOM 574 C C . VAL A 1 71 ? -3.999 2.877 -1.754 1.00 98.62 71 VAL A C 1
ATOM 576 O O . VAL A 1 71 ? -3.365 3.704 -2.407 1.00 98.62 71 VAL A O 1
ATOM 579 N N . LYS A 1 72 ? -4.658 3.215 -0.647 1.00 98.62 72 LYS A N 1
ATOM 580 C CA . LYS A 1 72 ? -4.635 4.577 -0.100 1.00 98.62 72 LYS A CA 1
ATOM 581 C C . LYS A 1 72 ? -4.811 4.594 1.411 1.00 98.62 72 LYS A C 1
ATOM 583 O O . LYS A 1 72 ? -5.525 3.769 1.975 1.00 98.62 72 LYS A O 1
ATOM 588 N N . ALA A 1 73 ? -4.208 5.590 2.045 1.00 98.69 73 ALA A N 1
ATOM 589 C CA . ALA A 1 73 ? -4.517 5.992 3.408 1.00 98.69 73 ALA A CA 1
ATOM 590 C C . ALA A 1 73 ? -5.601 7.077 3.337 1.00 98.69 73 ALA A C 1
ATOM 592 O O . ALA A 1 73 ? -5.371 8.127 2.739 1.00 98.69 73 ALA A O 1
ATOM 593 N N . LYS A 1 74 ? -6.795 6.816 3.882 1.00 98.12 74 LYS A N 1
ATOM 594 C CA . LYS A 1 74 ? -7.837 7.855 4.030 1.00 98.12 74 LYS A CA 1
ATOM 595 C C . LYS A 1 74 ? -7.471 8.837 5.146 1.00 98.12 74 LYS A C 1
ATOM 597 O O . LYS A 1 74 ? -7.733 10.028 5.031 1.00 98.12 74 LYS A O 1
ATOM 602 N N . ASP A 1 75 ? -6.866 8.298 6.195 1.00 98.50 75 ASP A N 1
ATOM 603 C CA . ASP A 1 75 ? -6.315 8.962 7.370 1.00 98.50 75 ASP A CA 1
ATOM 604 C C . ASP A 1 75 ? -5.266 8.020 7.993 1.00 98.50 75 ASP A C 1
ATOM 606 O O . ASP A 1 75 ? -5.048 6.917 7.481 1.00 98.50 75 ASP A O 1
ATOM 610 N N . ASP A 1 76 ? -4.645 8.418 9.104 1.00 98.56 76 ASP A N 1
ATOM 611 C CA . ASP A 1 76 ? -3.564 7.661 9.752 1.00 98.56 76 ASP A CA 1
ATOM 612 C C . ASP A 1 76 ? -3.964 6.252 10.209 1.00 98.56 76 ASP A C 1
ATOM 614 O O . ASP A 1 76 ? -3.097 5.399 10.406 1.00 98.56 76 ASP A O 1
ATOM 618 N N . LYS A 1 77 ? -5.259 5.977 10.390 1.00 98.56 77 LYS A N 1
ATOM 619 C CA . LYS A 1 77 ? -5.770 4.708 10.924 1.00 98.56 77 LYS A CA 1
ATOM 620 C C . LYS A 1 77 ? -6.696 3.974 9.963 1.00 98.56 77 LYS A C 1
ATOM 622 O O . LYS A 1 77 ? -7.180 2.898 10.313 1.00 98.56 77 LYS A O 1
ATOM 627 N N . THR A 1 78 ? -6.893 4.483 8.751 1.00 98.69 78 THR A N 1
ATOM 628 C CA . THR A 1 78 ? -7.802 3.891 7.770 1.00 98.69 78 THR A CA 1
ATOM 629 C C . THR A 1 78 ? -7.080 3.621 6.455 1.00 98.69 78 THR A C 1
ATOM 631 O O . THR A 1 78 ? -6.870 4.517 5.632 1.00 98.69 78 THR A O 1
ATOM 634 N N . PHE A 1 79 ? -6.742 2.352 6.231 1.00 98.81 79 PHE A N 1
ATOM 635 C CA . PHE A 1 79 ? -6.126 1.862 5.000 1.00 98.81 79 PHE A CA 1
ATOM 636 C C . PHE A 1 79 ? -7.185 1.256 4.079 1.00 98.81 79 PHE A C 1
ATOM 638 O O . PHE A 1 79 ? -8.014 0.459 4.515 1.00 98.81 79 PHE A O 1
ATOM 645 N N . VAL A 1 80 ? -7.177 1.627 2.803 1.00 98.75 80 VAL A N 1
ATOM 646 C CA . VAL A 1 80 ? -8.149 1.154 1.814 1.00 98.75 80 VAL A CA 1
ATOM 647 C C . VAL A 1 80 ? -7.430 0.483 0.662 1.00 98.75 80 VAL A C 1
ATOM 649 O O . VAL A 1 80 ? -6.490 1.051 0.108 1.00 98.75 80 VAL A O 1
ATOM 652 N N . VAL A 1 81 ? -7.924 -0.694 0.288 1.00 98.69 81 VAL A N 1
ATOM 653 C CA . VAL A 1 81 ? -7.435 -1.499 -0.831 1.00 98.69 81 VAL A CA 1
ATOM 654 C C . VAL A 1 81 ? -8.565 -1.694 -1.834 1.00 98.69 81 VAL A C 1
ATOM 656 O O . VAL A 1 81 ? -9.666 -2.094 -1.463 1.00 98.69 81 VAL A O 1
ATOM 659 N N . GLU A 1 82 ? -8.286 -1.412 -3.100 1.00 98.62 82 GLU A N 1
ATOM 660 C CA . GLU A 1 82 ? -9.139 -1.710 -4.246 1.00 98.62 82 GLU A CA 1
ATOM 661 C C . GLU A 1 82 ? -8.542 -2.902 -5.005 1.00 98.62 82 GLU A C 1
ATOM 663 O O . GLU A 1 82 ? -7.343 -2.925 -5.282 1.00 98.62 82 GLU A O 1
ATOM 668 N N . LEU A 1 83 ? -9.370 -3.885 -5.345 1.00 98.44 83 LEU A N 1
ATOM 669 C CA . LEU A 1 83 ? -8.986 -5.099 -6.064 1.00 98.44 83 LEU A CA 1
ATOM 670 C C . LEU A 1 83 ? -9.413 -5.033 -7.536 1.00 98.44 83 LEU A C 1
ATOM 672 O O . LEU A 1 83 ? -10.407 -4.386 -7.881 1.00 98.44 83 LEU A O 1
ATOM 676 N N . GLU A 1 84 ? -8.686 -5.725 -8.414 1.00 96.88 84 GLU A N 1
ATOM 677 C CA . GLU A 1 84 ? -9.040 -5.844 -9.838 1.00 96.88 84 GLU A CA 1
ATOM 678 C C . GLU A 1 84 ? -10.350 -6.657 -9.992 1.00 96.88 84 GLU A C 1
ATOM 680 O O . GLU A 1 84 ? -11.273 -6.284 -10.734 1.00 96.88 84 GLU A O 1
ATOM 685 N N . HIS A 1 85 ? -10.488 -7.713 -9.185 1.00 94.44 85 HIS A N 1
ATOM 686 C CA . HIS A 1 85 ? -11.628 -8.631 -9.136 1.00 94.44 85 HIS A CA 1
ATOM 687 C C . HIS A 1 85 ? -12.030 -8.904 -7.676 1.00 94.44 85 HIS A C 1
ATOM 689 O O . HIS A 1 85 ? -11.195 -8.749 -6.786 1.00 94.44 85 HIS A O 1
ATOM 695 N N . PRO A 1 86 ? -13.296 -9.271 -7.398 1.00 91.31 86 PRO A N 1
ATOM 696 C CA . PRO A 1 86 ? -13.656 -9.752 -6.069 1.00 91.31 86 PRO A CA 1
ATOM 697 C C . PRO A 1 86 ? -12.918 -11.063 -5.763 1.00 91.31 86 PRO A C 1
ATOM 699 O O . PRO A 1 86 ? -12.706 -11.872 -6.669 1.00 91.31 86 PRO A O 1
ATOM 702 N N . VAL A 1 87 ? -12.560 -11.253 -4.493 1.00 77.25 87 VAL A N 1
ATOM 703 C CA . VAL A 1 87 ? -11.922 -12.464 -3.946 1.00 77.25 87 VAL A CA 1
ATOM 704 C C . VAL A 1 87 ? -12.925 -13.236 -3.105 1.00 77.25 87 VAL A C 1
ATOM 706 O O . VAL A 1 87 ? -13.705 -12.565 -2.387 1.00 77.25 87 VAL A O 1
#

Secondary structure (DSSP, 8-state):
-EE-TTS-EEEEEPPS-B-TTSPBP-HHHHHHHHHHHH-GGGT-TTGGGGTTBTTHHHHHTTSS-GGGSSEEEEETTEEEEEBSS--

Sequence (87 aa):
YEVSKDGKTYTFHLREAKWSNGDPVTAQDYVYAWKQLINPDTASQYAYIAYDVKNAEKINKKQLGLDELGVKAKDDKTFVVELEHPV

pLDDT: mean 97.64, std 2.52, range [77.25, 98.81]

Foldseek 3Di:
DDADPQQFKDKAFADFDADPVGHTQFLVVVLVVLLCLLALVNVHPCQVVCQQFPCSVCNNVVNDPSVRTQWDGPTRGIIMTGGPHHD

Organism: NCBI:txid1890302

InterPro domains:
  IPR000914 Solute-binding protein family 5 domain [PF00496] (1-86)
  IPR039424 Solute-binding protein family 5 [PTHR30290] (1-86)